Protein AF-B7PNJ1-F1 (afdb_monomer_lite)

pLDDT: mean 81.22, std 14.15, range [40.25, 98.12]

Sequence (73 aa):
MQAVFIFRVQRGPFEEEFYQCVTYGFYSAQWQEQLYTTVSLVLMFLLPLVTLITTYICTFYTISTYQRRPKGN

Secondary structure (DSSP, 8-state):
---S-S-EEEE-SSSS--EEEE-TTSSSSHHHHHHHHHHHHIIIIIHHHHHHHHHHHHHHHHHHHHHHS----

Structure (mmCIF, N/CA/C/O backbone):
data_AF-B7PNJ1-F1
#
_entry.id   AF-B7PNJ1-F1
#
loop_
_atom_site.group_PDB
_atom_site.id
_atom_site.type_symbol
_atom_site.label_atom_id
_atom_site.label_alt_id
_atom_site.label_comp_id
_atom_site.label_asym_id
_atom_site.label_entity_id
_atom_site.label_seq_id
_atom_site.pdbx_PDB_ins_code
_atom_site.Cartn_x
_atom_site.Cartn_y
_atom_site.Cartn_z
_atom_site.occupancy
_atom_site.B_iso_or_equiv
_atom_site.auth_seq_id
_atom_site.auth_comp_id
_atom_site.auth_asym_id
_atom_site.auth_atom_id
_atom_site.pdbx_PDB_model_num
ATOM 1 N N . MET A 1 1 ? 4.288 -19.734 -6.033 1.00 40.25 1 MET A N 1
ATOM 2 C CA . MET A 1 1 ? 5.244 -18.706 -5.565 1.00 40.25 1 MET A CA 1
ATOM 3 C C . MET A 1 1 ? 5.591 -17.808 -6.753 1.00 40.25 1 MET A C 1
ATOM 5 O O . MET A 1 1 ? 6.508 -18.127 -7.490 1.00 40.25 1 MET A O 1
ATOM 9 N N . GLN A 1 2 ? 4.812 -16.760 -7.035 1.00 41.12 2 GLN A N 1
ATOM 10 C CA . GLN A 1 2 ? 5.078 -15.837 -8.152 1.00 41.12 2 GLN A CA 1
ATOM 11 C C . GLN A 1 2 ? 4.823 -14.402 -7.680 1.00 41.12 2 GLN A C 1
ATOM 13 O O . GLN A 1 2 ? 3.698 -13.925 -7.730 1.00 41.12 2 GLN A O 1
ATOM 18 N N . ALA A 1 3 ? 5.867 -13.754 -7.163 1.00 49.34 3 ALA A N 1
ATOM 19 C CA . ALA A 1 3 ? 5.881 -12.317 -6.865 1.00 49.34 3 ALA A CA 1
ATOM 20 C C . ALA A 1 3 ? 7.319 -11.742 -6.826 1.00 49.34 3 ALA A C 1
ATOM 22 O O . ALA A 1 3 ? 7.582 -10.838 -6.045 1.00 49.34 3 ALA A O 1
ATOM 23 N N . VAL A 1 4 ? 8.283 -12.290 -7.592 1.00 52.03 4 VAL A N 1
ATOM 24 C CA . VAL A 1 4 ? 9.724 -12.025 -7.330 1.00 52.03 4 VAL A CA 1
ATOM 25 C C . VAL A 1 4 ? 10.509 -11.358 -8.480 1.00 52.03 4 VAL A C 1
ATOM 27 O O . VAL A 1 4 ? 11.605 -10.880 -8.230 1.00 52.03 4 VAL A O 1
ATOM 30 N N . PHE A 1 5 ? 9.990 -11.207 -9.710 1.00 59.19 5 PHE A N 1
ATOM 31 C CA . PHE A 1 5 ? 10.832 -10.745 -10.843 1.00 59.19 5 PHE A CA 1
ATOM 32 C C . PHE A 1 5 ? 10.208 -9.674 -11.761 1.00 59.19 5 PHE A C 1
ATOM 34 O O . PHE A 1 5 ? 10.289 -9.783 -12.979 1.00 59.19 5 PHE A O 1
ATOM 41 N N . ILE A 1 6 ? 9.583 -8.631 -11.200 1.00 65.88 6 ILE A N 1
ATOM 42 C CA . ILE A 1 6 ? 9.168 -7.437 -11.981 1.00 65.88 6 ILE A CA 1
ATOM 43 C C . ILE A 1 6 ? 10.307 -6.404 -12.038 1.00 65.88 6 ILE A C 1
ATOM 45 O O . ILE A 1 6 ? 10.455 -5.667 -13.009 1.00 65.88 6 ILE A O 1
ATOM 49 N N . PHE A 1 7 ? 11.132 -6.363 -10.992 1.00 70.25 7 PHE A N 1
ATOM 50 C CA . PHE A 1 7 ? 12.250 -5.440 -10.874 1.00 70.25 7 PHE A CA 1
ATOM 51 C C . PHE A 1 7 ? 13.431 -5.929 -11.711 1.00 70.25 7 PHE A C 1
ATOM 53 O O . PHE A 1 7 ? 13.931 -7.037 -11.508 1.00 70.25 7 PHE A O 1
ATOM 60 N N . ARG A 1 8 ? 13.881 -5.098 -12.650 1.00 70.75 8 ARG A N 1
ATOM 61 C CA . ARG A 1 8 ? 15.042 -5.383 -13.497 1.00 70.75 8 ARG A CA 1
ATOM 62 C C . ARG A 1 8 ? 15.946 -4.168 -13.589 1.00 70.75 8 ARG A C 1
ATOM 64 O O . ARG A 1 8 ? 15.484 -3.036 -13.493 1.00 70.75 8 ARG A O 1
ATOM 71 N N . VAL A 1 9 ? 17.230 -4.398 -13.825 1.00 80.31 9 VAL A N 1
ATOM 72 C CA . VAL A 1 9 ? 18.179 -3.309 -14.052 1.00 80.31 9 VAL A CA 1
ATOM 73 C C . VAL A 1 9 ? 17.964 -2.748 -15.456 1.00 80.31 9 VAL A C 1
ATOM 75 O O . VAL A 1 9 ? 18.078 -3.478 -16.439 1.00 80.31 9 VAL A O 1
ATOM 78 N N . GLN A 1 10 ? 17.648 -1.462 -15.554 1.00 76.25 10 GLN A N 1
ATOM 79 C CA . GLN A 1 10 ? 17.547 -0.741 -16.817 1.00 76.25 10 GLN A CA 1
ATOM 80 C C . GLN A 1 10 ? 18.413 0.522 -16.768 1.00 76.25 10 GLN A C 1
ATOM 82 O O . GLN A 1 10 ? 18.604 1.116 -15.704 1.00 76.25 10 GLN A O 1
ATOM 87 N N . ARG A 1 11 ? 18.947 0.927 -17.927 1.00 78.12 11 ARG A N 1
ATOM 88 C CA . ARG A 1 11 ? 19.626 2.216 -18.075 1.00 78.12 11 ARG A CA 1
ATOM 89 C C . ARG A 1 11 ? 18.594 3.341 -17.960 1.00 78.12 11 ARG A C 1
ATOM 91 O O . ARG A 1 11 ? 17.578 3.307 -18.654 1.00 78.12 11 ARG A O 1
ATOM 98 N N . GLY A 1 12 ? 18.854 4.310 -17.087 1.00 73.94 12 GLY A N 1
ATOM 99 C CA . GLY A 1 12 ? 18.018 5.500 -16.935 1.00 73.94 12 GLY A CA 1
ATOM 100 C C . GLY A 1 12 ? 18.055 6.394 -18.186 1.00 73.94 12 GLY A C 1
ATOM 101 O O . GLY A 1 12 ? 19.028 6.346 -18.940 1.00 73.94 12 GLY A O 1
ATOM 102 N N . PRO A 1 13 ? 17.025 7.225 -18.430 1.00 76.19 13 PRO A N 1
ATOM 103 C CA . PRO A 1 13 ? 16.916 8.094 -19.609 1.00 76.19 13 PRO A CA 1
ATOM 104 C C . PRO A 1 13 ? 17.807 9.354 -19.528 1.00 76.19 13 PRO A C 1
ATOM 106 O O . PRO A 1 13 ? 17.390 10.438 -19.928 1.00 76.19 13 PRO A O 1
ATOM 109 N N . PHE A 1 14 ? 19.017 9.229 -18.983 1.00 77.38 14 PHE A N 1
ATOM 110 C CA . PHE A 1 14 ? 19.959 10.330 -18.766 1.00 77.38 14 PHE A CA 1
ATOM 111 C C . PHE A 1 14 ? 21.171 10.212 -19.704 1.00 77.38 14 P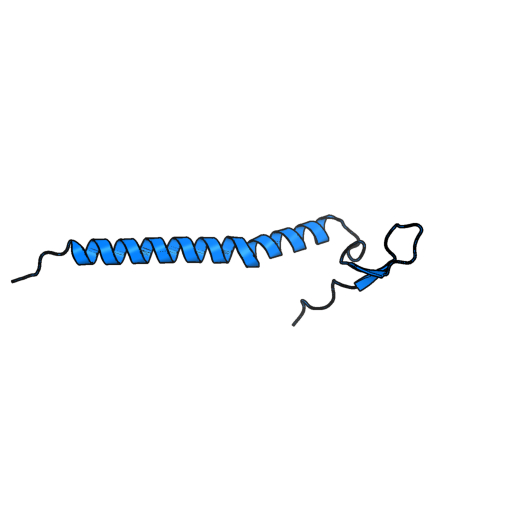HE A C 1
ATOM 113 O O . PHE A 1 14 ? 21.479 9.128 -20.207 1.00 77.38 14 PHE A O 1
ATOM 120 N N . GLU A 1 15 ? 21.854 11.336 -19.946 1.00 74.75 15 GLU A N 1
ATOM 121 C CA . GLU A 1 15 ? 23.077 11.390 -20.769 1.00 74.75 15 GLU A CA 1
ATOM 122 C C . GLU A 1 15 ? 24.210 10.548 -20.149 1.00 74.75 15 GLU A C 1
ATOM 124 O O . GLU A 1 15 ? 24.983 9.899 -20.854 1.00 74.75 15 GLU A O 1
ATOM 129 N N . GLU A 1 16 ? 24.234 10.477 -18.819 1.00 78.00 16 GLU A N 1
ATOM 130 C CA . GLU A 1 16 ? 25.171 9.700 -18.008 1.00 78.00 16 GLU A CA 1
ATOM 131 C C . GLU A 1 16 ? 24.734 8.223 -17.881 1.00 78.00 16 GLU A C 1
ATOM 133 O O . GLU A 1 16 ? 23.543 7.892 -17.856 1.00 78.00 16 GLU A O 1
ATOM 138 N N . GLU A 1 17 ? 25.697 7.297 -17.798 1.00 75.56 17 GLU A N 1
ATOM 139 C CA . GLU A 1 17 ? 25.407 5.866 -17.639 1.00 75.56 17 GLU A CA 1
ATOM 140 C C . GLU A 1 17 ? 24.986 5.524 -16.202 1.00 75.56 17 GLU A C 1
ATOM 142 O O . GLU A 1 17 ? 25.796 5.116 -15.371 1.00 75.56 17 GLU A O 1
ATOM 147 N N . PHE A 1 18 ? 23.685 5.635 -15.922 1.00 80.81 18 PHE A N 1
ATOM 148 C CA . PHE A 1 18 ? 23.089 5.140 -14.680 1.00 80.81 18 PHE A CA 1
ATOM 149 C C . PHE A 1 18 ? 22.245 3.895 -14.906 1.00 80.81 18 PHE A C 1
ATOM 151 O O . PHE A 1 18 ? 21.335 3.877 -15.736 1.00 80.81 18 PHE A O 1
ATOM 158 N N . TYR A 1 19 ? 22.509 2.872 -14.101 1.00 78.12 19 TYR A N 1
ATOM 159 C CA . TYR A 1 19 ? 21.755 1.627 -14.080 1.00 78.12 19 TYR A CA 1
ATOM 160 C C . TYR A 1 19 ? 20.909 1.575 -12.811 1.00 78.12 19 TYR A C 1
ATOM 162 O O . TYR A 1 19 ? 21.432 1.670 -11.702 1.00 78.12 19 TYR A O 1
ATOM 170 N N . GLN A 1 20 ? 19.594 1.433 -12.966 1.00 79.06 20 GLN A N 1
ATOM 171 C CA . GLN A 1 20 ? 18.651 1.414 -11.849 1.00 79.06 20 GLN A CA 1
ATOM 172 C C . GLN A 1 20 ? 17.752 0.186 -11.931 1.00 79.06 20 GLN A C 1
ATOM 174 O O . GLN A 1 20 ? 17.361 -0.241 -13.015 1.00 79.06 20 GLN A O 1
ATOM 179 N N . CYS A 1 21 ? 17.416 -0.384 -10.774 1.00 80.06 21 CYS A N 1
ATOM 180 C CA . CYS A 1 21 ? 16.443 -1.464 -10.690 1.00 80.06 21 CYS A CA 1
ATOM 181 C C . CYS A 1 21 ? 15.033 -0.867 -10.753 1.00 80.06 21 CYS A C 1
ATOM 183 O O . CYS A 1 21 ? 14.599 -0.194 -9.820 1.00 80.06 21 CYS A O 1
ATOM 185 N N . VAL A 1 22 ? 14.346 -1.067 -11.871 1.00 75.06 22 VAL A N 1
ATOM 186 C CA . VAL A 1 22 ? 13.075 -0.415 -12.191 1.00 75.06 22 VAL A CA 1
ATOM 187 C C . VAL A 1 22 ? 12.045 -1.426 -12.687 1.00 75.06 22 VAL A C 1
ATOM 189 O O . VAL A 1 22 ? 12.383 -2.511 -13.162 1.00 75.06 22 VAL A O 1
ATOM 192 N N . THR A 1 23 ? 10.771 -1.057 -12.567 1.00 74.06 23 THR A N 1
ATOM 193 C CA . THR A 1 23 ? 9.620 -1.798 -13.112 1.00 74.06 23 THR A CA 1
ATOM 194 C C . THR A 1 23 ? 9.188 -1.285 -14.489 1.00 74.06 23 THR A C 1
ATOM 196 O O . THR A 1 23 ? 8.468 -1.979 -15.209 1.00 74.06 23 THR A O 1
ATOM 199 N N . TYR A 1 24 ? 9.654 -0.092 -14.880 1.00 65.75 24 TYR A N 1
ATOM 200 C CA . TYR A 1 24 ? 9.233 0.582 -16.104 1.00 65.75 24 TYR A CA 1
ATOM 201 C C . TYR A 1 24 ? 9.589 -0.217 -17.371 1.00 65.75 24 TYR A C 1
ATOM 203 O O . TYR A 1 24 ? 10.677 -0.786 -17.527 1.00 65.75 24 TYR A O 1
ATOM 211 N N . GLY A 1 25 ? 8.625 -0.288 -18.293 1.00 66.12 25 GLY A N 1
ATOM 212 C CA . GLY A 1 25 ? 8.749 -0.998 -19.570 1.00 66.12 25 GLY A CA 1
ATOM 213 C C . GLY A 1 25 ? 8.794 -2.529 -19.463 1.00 66.12 25 GLY A C 1
ATOM 214 O O . GLY A 1 25 ? 9.119 -3.188 -20.453 1.00 66.12 25 GLY A O 1
ATOM 215 N N . PHE A 1 26 ? 8.563 -3.115 -18.280 1.00 66.44 26 PHE A N 1
ATOM 216 C CA . PHE A 1 26 ? 8.406 -4.569 -18.125 1.00 66.44 26 PHE A CA 1
ATOM 217 C C . PHE A 1 26 ? 7.060 -5.040 -18.678 1.00 66.44 26 PHE A C 1
ATOM 219 O O . PHE A 1 26 ? 6.980 -6.058 -19.364 1.00 66.44 26 PHE A O 1
ATOM 226 N N . TYR A 1 27 ? 6.013 -4.265 -18.416 1.00 67.06 27 TYR A N 1
ATOM 227 C CA . TYR A 1 27 ? 4.673 -4.530 -18.905 1.00 67.06 27 TYR A CA 1
ATOM 228 C C . TYR A 1 27 ? 4.447 -3.872 -20.268 1.00 67.06 27 TYR A C 1
ATOM 230 O O . TYR A 1 27 ? 4.780 -2.706 -20.468 1.00 67.06 27 TYR A O 1
ATOM 238 N N . SER A 1 28 ? 3.862 -4.622 -21.206 1.00 66.75 28 SER A N 1
ATOM 239 C CA . SER A 1 28 ? 3.531 -4.116 -22.550 1.00 66.75 28 SER A CA 1
ATOM 240 C C . SER A 1 28 ? 2.408 -3.076 -22.527 1.00 66.75 28 SER A C 1
ATOM 242 O O . SER A 1 28 ? 2.313 -2.248 -23.430 1.00 66.75 28 SER A O 1
ATOM 244 N N . ALA A 1 29 ? 1.571 -3.102 -21.487 1.00 77.19 29 ALA A N 1
ATOM 245 C CA . ALA A 1 29 ? 0.424 -2.224 -21.343 1.00 77.19 29 ALA A CA 1
ATOM 246 C C . ALA A 1 29 ? 0.436 -1.506 -19.985 1.00 77.19 29 ALA A C 1
ATOM 248 O O . ALA A 1 29 ? 0.592 -2.133 -18.937 1.00 77.19 29 ALA A O 1
ATOM 249 N N . GLN A 1 30 ? 0.205 -0.189 -20.003 1.00 75.81 30 GLN A N 1
ATOM 250 C CA . GLN A 1 30 ? 0.267 0.685 -18.819 1.00 75.81 30 GLN A CA 1
ATOM 251 C C . GLN A 1 30 ? -0.687 0.266 -17.689 1.00 75.81 30 GLN A C 1
ATOM 253 O O . GLN A 1 30 ? -0.380 0.443 -16.511 1.00 75.81 30 GLN A O 1
ATOM 258 N N . TRP A 1 31 ? -1.825 -0.344 -18.030 1.00 75.94 31 TRP A N 1
ATOM 259 C CA . TRP A 1 31 ? -2.804 -0.788 -17.038 1.00 75.94 31 TRP A CA 1
ATOM 260 C C . TRP A 1 31 ? -2.247 -1.860 -16.089 1.00 75.94 31 TRP A C 1
ATOM 262 O O . TRP A 1 31 ? -2.706 -1.948 -14.953 1.00 75.94 31 TRP A O 1
ATOM 272 N N . GLN A 1 32 ? -1.254 -2.653 -16.512 1.00 79.56 32 GLN A N 1
ATOM 273 C CA . GLN A 1 32 ? -0.660 -3.699 -15.672 1.00 79.56 32 GLN A CA 1
ATOM 274 C C . GLN A 1 32 ? 0.184 -3.099 -14.542 1.00 79.56 32 GLN A C 1
ATOM 276 O O . GLN A 1 32 ? 0.095 -3.544 -13.398 1.00 79.56 32 GLN A O 1
ATOM 281 N N . GLU A 1 33 ? 0.954 -2.053 -14.843 1.00 79.75 33 GLU A N 1
ATOM 282 C CA . GLU A 1 33 ? 1.765 -1.341 -13.851 1.00 79.75 33 GLU A CA 1
ATOM 283 C C . GLU A 1 33 ? 0.884 -0.553 -12.868 1.00 79.75 33 GLU A C 1
ATOM 285 O O . GLU A 1 33 ? 1.121 -0.568 -11.654 1.00 79.75 33 GLU A O 1
ATOM 290 N N . GLN A 1 34 ? -0.200 0.047 -13.372 1.00 82.94 34 GLN A N 1
ATOM 291 C CA . GLN A 1 34 ? -1.195 0.716 -12.537 1.00 82.94 34 GLN A CA 1
ATOM 292 C C . GLN A 1 34 ? -1.904 -0.274 -11.604 1.00 82.94 34 GLN A C 1
ATOM 294 O O . GLN A 1 34 ? -1.995 -0.028 -10.402 1.00 82.94 34 GLN A O 1
ATOM 299 N N . LEU A 1 35 ? -2.347 -1.423 -12.124 1.00 87.31 35 LEU A N 1
ATOM 300 C CA . LEU A 1 35 ? -3.012 -2.449 -11.324 1.00 87.31 35 LEU A CA 1
ATOM 301 C C . LEU A 1 35 ? -2.078 -3.022 -10.253 1.00 87.31 35 LEU A C 1
ATOM 303 O O . LEU A 1 35 ? -2.494 -3.137 -9.103 1.00 87.31 35 LEU A O 1
ATOM 307 N N . TYR A 1 36 ? -0.816 -3.317 -10.585 1.00 84.44 36 TYR A N 1
ATOM 308 C CA . TYR A 1 36 ? 0.175 -3.793 -9.612 1.00 84.44 36 TYR A CA 1
ATOM 309 C C . TYR A 1 36 ? 0.364 -2.800 -8.459 1.00 84.44 36 TYR A C 1
ATOM 311 O O . TYR A 1 36 ? 0.304 -3.184 -7.289 1.00 84.44 36 TYR A O 1
ATOM 319 N N . THR A 1 37 ? 0.529 -1.516 -8.779 1.00 85.69 37 THR A N 1
ATOM 320 C CA . THR A 1 37 ? 0.698 -0.455 -7.777 1.00 85.69 37 THR A CA 1
ATOM 321 C C . THR A 1 37 ? -0.546 -0.305 -6.901 1.00 85.69 37 THR A C 1
ATOM 323 O O . THR A 1 37 ? -0.439 -0.284 -5.675 1.00 85.69 37 THR A O 1
ATOM 326 N N . THR A 1 38 ? -1.739 -0.252 -7.502 1.00 89.81 38 THR A N 1
ATOM 327 C CA . THR A 1 38 ? -2.997 -0.096 -6.758 1.00 89.81 38 THR A CA 1
ATOM 328 C C . THR A 1 38 ? -3.283 -1.300 -5.869 1.00 89.81 38 THR A C 1
ATOM 330 O O . THR A 1 38 ? -3.605 -1.127 -4.696 1.00 89.81 38 THR A O 1
ATOM 333 N N . VAL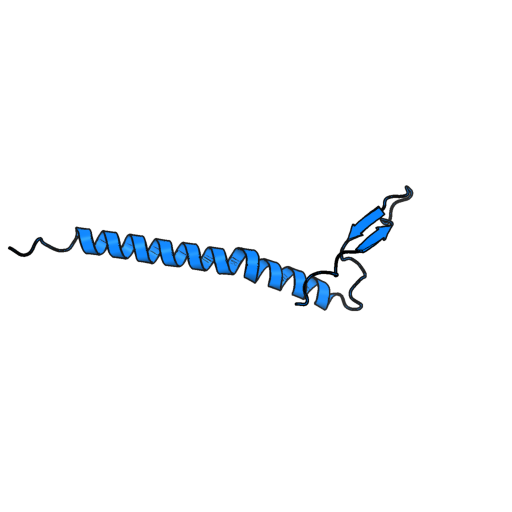 A 1 39 ? -3.126 -2.521 -6.385 1.00 90.81 39 VAL A N 1
ATOM 334 C CA . VAL A 1 39 ? -3.313 -3.744 -5.594 1.00 90.81 39 VAL A CA 1
ATOM 335 C C . VAL A 1 39 ? -2.312 -3.791 -4.442 1.00 90.81 39 VAL A C 1
ATOM 337 O O . VAL A 1 39 ? -2.698 -4.099 -3.316 1.00 90.81 39 VAL A O 1
ATOM 340 N N . SER A 1 40 ? -1.053 -3.420 -4.686 1.00 90.62 40 SER A N 1
ATOM 341 C CA . SER A 1 40 ? -0.030 -3.368 -3.637 1.00 90.62 40 SER A CA 1
ATOM 342 C C . SER A 1 40 ? -0.398 -2.368 -2.541 1.00 90.62 40 SER A C 1
ATOM 344 O O . SER A 1 40 ? -0.363 -2.720 -1.367 1.00 90.62 40 SER A O 1
ATOM 346 N N . LEU A 1 41 ? -0.836 -1.156 -2.901 1.00 93.44 41 LEU A N 1
ATOM 347 C CA . LEU A 1 41 ? -1.309 -0.151 -1.942 1.00 93.44 41 LEU A CA 1
ATOM 348 C C . LEU A 1 41 ? -2.492 -0.671 -1.111 1.00 93.44 41 LEU A C 1
ATOM 350 O O . LEU A 1 41 ? -2.519 -0.526 0.112 1.00 93.44 41 LEU A O 1
ATOM 354 N N . VAL A 1 42 ? -3.471 -1.297 -1.766 1.00 96.38 42 VAL A N 1
ATOM 355 C CA . VAL A 1 42 ? -4.655 -1.831 -1.085 1.00 96.38 42 VAL A CA 1
ATOM 356 C C . VAL A 1 42 ? -4.260 -2.915 -0.085 1.00 96.38 42 VAL A C 1
ATOM 358 O O . VAL A 1 42 ? -4.67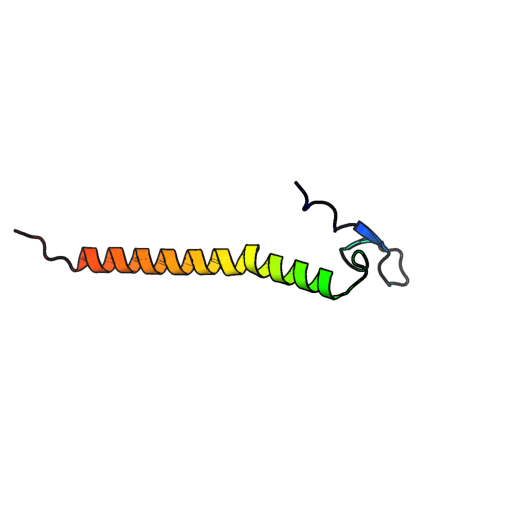4 -2.852 1.070 1.00 96.38 42 VAL A O 1
ATOM 361 N N . LEU A 1 43 ? -3.448 -3.886 -0.501 1.00 94.25 43 LEU A N 1
ATOM 362 C CA . LEU A 1 43 ? -3.116 -5.048 0.323 1.00 94.25 43 LEU A CA 1
ATOM 363 C C . LEU A 1 43 ? -2.064 -4.755 1.395 1.00 94.25 43 LEU A C 1
ATOM 365 O O . LEU A 1 43 ? -2.157 -5.304 2.489 1.00 94.25 43 LE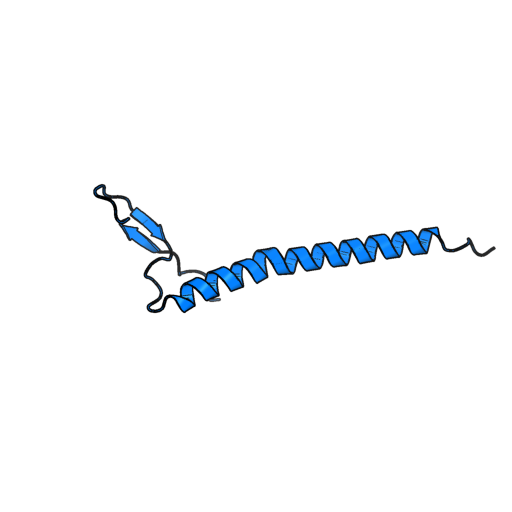U A O 1
ATOM 369 N N . MET A 1 44 ? -1.068 -3.915 1.105 1.00 92.69 44 MET A N 1
ATOM 370 C CA . MET A 1 44 ? 0.018 -3.620 2.046 1.00 92.69 44 MET A CA 1
ATOM 371 C C . MET A 1 44 ? -0.320 -2.487 3.014 1.00 92.69 44 MET A C 1
ATOM 373 O O . MET A 1 44 ? 0.241 -2.452 4.106 1.00 92.69 44 MET A O 1
ATOM 377 N N . PHE A 1 45 ? -1.215 -1.568 2.641 1.00 93.50 45 PHE A N 1
ATOM 378 C CA . PHE A 1 45 ? -1.513 -0.393 3.459 1.00 93.50 45 PHE A CA 1
ATOM 379 C C . PHE A 1 45 ? -2.983 -0.303 3.866 1.00 93.50 45 PHE A C 1
ATOM 381 O O . PHE A 1 45 ? -3.284 -0.354 5.057 1.00 93.50 45 PHE A O 1
ATOM 388 N N . LEU A 1 46 ? -3.911 -0.200 2.910 1.00 97.12 46 LEU A N 1
ATOM 389 C CA . LEU A 1 46 ? -5.309 0.115 3.235 1.00 97.12 46 LEU A CA 1
ATOM 390 C C . LEU A 1 46 ? -6.006 -1.004 4.016 1.00 97.12 46 LEU A C 1
ATOM 392 O O . LEU A 1 46 ? -6.654 -0.735 5.024 1.00 97.12 46 LEU A O 1
ATOM 396 N N . LEU A 1 47 ? -5.862 -2.255 3.583 1.00 95.56 47 LEU A N 1
ATOM 397 C CA . LEU A 1 47 ? -6.483 -3.404 4.240 1.00 95.56 47 LEU A CA 1
ATOM 398 C C . LEU A 1 47 ? -5.930 -3.612 5.665 1.00 95.56 47 LEU A C 1
ATOM 400 O O . LEU A 1 47 ? -6.742 -3.716 6.595 1.00 95.56 47 LEU A O 1
ATOM 404 N N . PRO A 1 48 ? -4.599 -3.598 5.898 1.00 97.25 48 PRO A N 1
ATOM 405 C CA . PRO A 1 48 ? -4.046 -3.616 7.251 1.00 97.25 48 PRO A CA 1
ATOM 406 C C . PRO A 1 48 ? -4.518 -2.440 8.113 1.00 97.25 48 PRO A C 1
ATOM 408 O O . PRO A 1 48 ? -4.888 -2.644 9.269 1.00 97.25 48 PRO A O 1
ATOM 411 N N . LEU A 1 49 ? -4.571 -1.225 7.557 1.00 97.50 49 LEU A N 1
ATOM 412 C CA . LEU A 1 49 ? -4.995 -0.029 8.287 1.00 97.50 49 LEU A CA 1
ATOM 413 C C . LEU A 1 49 ? -6.458 -0.118 8.735 1.00 97.50 49 LEU A C 1
ATOM 415 O O . LEU A 1 49 ? -6.760 0.138 9.899 1.00 97.50 49 LEU A O 1
ATOM 419 N N . VAL A 1 50 ? -7.364 -0.520 7.840 1.00 98.06 50 VAL A N 1
ATOM 420 C CA . VAL A 1 50 ? -8.784 -0.717 8.173 1.00 98.06 50 VAL A CA 1
ATOM 421 C C . VAL A 1 50 ? -8.933 -1.773 9.264 1.00 98.06 50 VAL A C 1
ATOM 423 O O . VAL A 1 50 ? -9.634 -1.542 10.246 1.00 98.06 50 VAL A O 1
ATOM 426 N N . THR A 1 51 ? -8.212 -2.890 9.149 1.00 97.81 51 THR A N 1
ATOM 427 C CA . THR A 1 51 ? -8.224 -3.957 10.162 1.00 97.81 51 THR A CA 1
ATOM 428 C C . THR A 1 51 ? -7.778 -3.436 11.532 1.00 97.81 51 THR A C 1
ATOM 430 O O . THR A 1 51 ? -8.410 -3.726 12.552 1.00 97.81 51 THR A O 1
ATOM 433 N N . LEU A 1 52 ? -6.724 -2.619 11.572 1.00 97.81 52 LEU A N 1
ATOM 434 C CA . LEU A 1 52 ? -6.225 -2.016 12.806 1.00 97.81 52 LEU A CA 1
ATOM 435 C C . LEU A 1 52 ? -7.252 -1.056 13.414 1.00 97.81 52 LEU A C 1
ATOM 437 O O . LEU A 1 52 ? -7.553 -1.151 14.600 1.00 97.81 52 LEU A O 1
ATOM 441 N N . ILE A 1 53 ? -7.846 -0.178 12.606 1.00 98.12 53 ILE A N 1
ATOM 442 C CA . ILE A 1 53 ? -8.878 0.760 13.066 1.00 98.12 53 ILE A CA 1
ATOM 443 C C . ILE A 1 53 ? -10.074 -0.003 13.647 1.00 98.12 53 ILE A C 1
ATOM 445 O O . ILE A 1 53 ? -10.513 0.292 14.759 1.00 98.12 53 ILE A O 1
ATOM 449 N N . THR A 1 54 ? -10.582 -1.014 12.937 1.00 98.06 54 THR A N 1
ATOM 450 C CA . THR A 1 54 ? -11.728 -1.810 13.393 1.00 98.06 54 THR A CA 1
ATOM 451 C C . THR A 1 54 ? -11.428 -2.524 14.706 1.00 98.06 54 THR A C 1
ATOM 453 O O . THR A 1 54 ? -12.222 -2.441 15.642 1.00 98.06 54 THR A O 1
ATOM 456 N N . THR A 1 55 ? -10.272 -3.182 14.817 1.00 97.50 55 THR A N 1
ATOM 457 C CA . THR A 1 55 ? -9.888 -3.885 16.051 1.00 97.50 55 THR A CA 1
ATOM 458 C C . THR A 1 55 ? -9.730 -2.926 17.231 1.00 97.50 55 THR A C 1
ATOM 460 O O . THR A 1 55 ? -10.184 -3.241 18.334 1.00 97.50 55 THR A O 1
ATOM 463 N N . TYR A 1 56 ? -9.187 -1.726 17.010 1.00 97.38 56 TYR A N 1
ATOM 464 C CA . TYR A 1 56 ? -9.099 -0.693 18.043 1.00 97.38 56 TYR A CA 1
ATOM 465 C C . TYR A 1 56 ? -10.475 -0.209 18.505 1.00 97.38 56 TYR A C 1
ATOM 467 O O . TYR A 1 56 ? -10.722 -0.129 19.710 1.00 97.38 56 TYR A O 1
ATOM 475 N N . ILE A 1 57 ? -11.390 0.061 17.570 1.00 97.69 57 ILE A N 1
ATOM 476 C CA . ILE A 1 57 ? -12.765 0.470 17.886 1.00 97.69 57 ILE A CA 1
ATOM 477 C C . ILE A 1 57 ? -13.472 -0.625 18.691 1.00 97.69 57 ILE A C 1
ATOM 479 O O . ILE A 1 57 ? -14.053 -0.336 19.738 1.00 97.69 57 ILE A O 1
ATOM 483 N N . CYS A 1 58 ? -13.391 -1.885 18.254 1.00 96.19 58 CYS A N 1
ATOM 484 C CA . CYS A 1 58 ? -13.993 -3.018 18.959 1.00 96.19 58 CYS A CA 1
ATOM 485 C C . CYS A 1 58 ? -13.418 -3.189 20.370 1.00 96.19 58 CYS A C 1
ATOM 487 O O . CYS A 1 58 ? -14.165 -3.427 21.322 1.00 96.19 58 CYS A O 1
ATOM 489 N N . THR A 1 59 ? -12.103 -3.033 20.523 1.00 96.44 59 THR A N 1
ATOM 490 C CA . THR A 1 59 ? -11.424 -3.120 21.822 1.00 96.44 59 THR A CA 1
ATOM 491 C C . THR A 1 59 ? -11.890 -2.004 22.749 1.00 96.44 59 THR A C 1
ATOM 493 O O . THR A 1 59 ? -12.315 -2.266 23.875 1.00 96.44 59 THR A O 1
ATOM 496 N N . PHE A 1 60 ? -11.889 -0.762 22.266 1.00 96.12 60 PHE A N 1
ATOM 497 C CA . P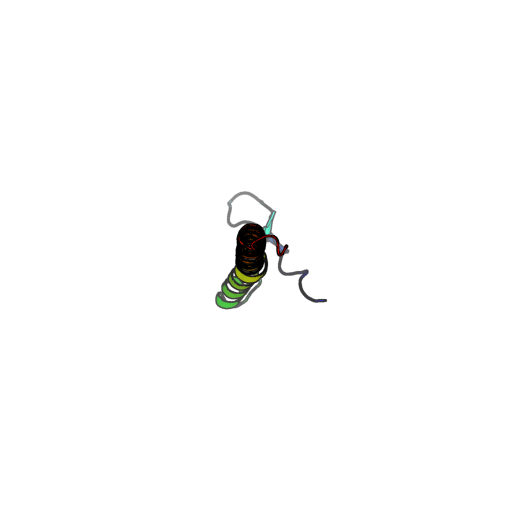HE A 1 60 ? -12.337 0.389 23.041 1.00 96.12 60 PHE A CA 1
ATOM 498 C C . PHE A 1 60 ? -13.808 0.262 23.448 1.00 96.12 60 PHE A C 1
ATOM 500 O O . PHE A 1 60 ? -14.161 0.485 24.608 1.00 96.12 60 PHE A O 1
ATOM 507 N N . TYR A 1 61 ? -14.663 -0.173 22.520 1.00 95.44 61 TYR A N 1
ATOM 508 C CA . TYR A 1 61 ? -16.066 -0.449 22.800 1.00 95.44 61 TYR A CA 1
ATOM 509 C C . TYR A 1 61 ?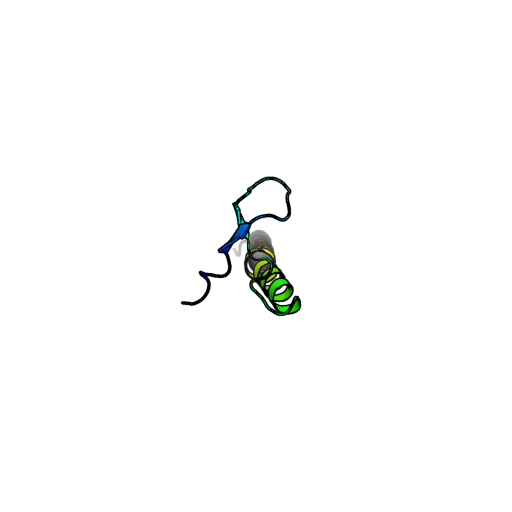 -16.210 -1.507 23.898 1.00 95.44 61 TYR A C 1
ATOM 511 O O . TYR A 1 61 ? -16.887 -1.265 24.899 1.00 95.44 61 TYR A O 1
ATOM 519 N N . THR A 1 62 ? -15.504 -2.633 23.777 1.00 94.56 62 THR A N 1
ATOM 520 C CA . THR A 1 62 ? -15.520 -3.719 24.767 1.00 94.56 62 THR A CA 1
ATOM 521 C C . THR A 1 62 ? -15.109 -3.220 26.150 1.00 94.56 62 THR A C 1
ATOM 523 O O . THR A 1 62 ? -15.839 -3.429 27.118 1.00 94.56 62 THR A O 1
ATOM 526 N N . ILE A 1 63 ? -14.008 -2.474 26.250 1.00 93.62 63 ILE A N 1
ATOM 527 C CA . ILE A 1 63 ? -13.550 -1.894 27.519 1.00 93.62 63 ILE A CA 1
ATOM 528 C C . ILE A 1 63 ? -14.608 -0.942 28.088 1.00 93.62 63 ILE A C 1
ATOM 530 O O . ILE A 1 63 ? -14.962 -1.048 29.262 1.00 93.62 63 ILE A O 1
ATOM 534 N N . SER A 1 64 ? -15.171 -0.052 27.265 1.00 91.50 64 SER A N 1
ATOM 535 C CA . SER A 1 64 ? -16.188 0.906 27.713 1.00 91.50 64 SER A CA 1
ATOM 536 C C . SER A 1 64 ? -17.453 0.218 28.239 1.00 91.50 64 SER A C 1
ATOM 538 O O . SER A 1 64 ? -18.018 0.639 29.247 1.00 91.50 64 SER A O 1
ATOM 540 N N . THR A 1 65 ? -17.881 -0.873 27.597 1.00 89.75 65 THR A N 1
ATOM 541 C CA . THR A 1 65 ? -19.040 -1.652 28.048 1.00 89.75 65 THR A CA 1
ATOM 542 C C . THR A 1 65 ? -18.744 -2.404 29.336 1.00 89.75 65 THR A C 1
ATOM 544 O O . THR A 1 65 ? -19.601 -2.434 30.212 1.00 89.75 65 THR A O 1
ATOM 547 N N . TYR A 1 66 ? -17.533 -2.948 29.491 1.00 88.56 66 TYR A N 1
ATOM 548 C CA . TYR A 1 66 ? -17.109 -3.613 30.719 1.00 88.56 66 TYR A CA 1
ATOM 549 C C . TYR A 1 66 ? -17.108 -2.650 31.911 1.00 88.56 66 TYR A C 1
ATOM 551 O O . TYR A 1 66 ? -17.667 -2.975 32.953 1.00 88.56 66 TYR A O 1
ATOM 559 N N . GLN A 1 67 ? -16.570 -1.437 31.739 1.00 84.94 67 GLN A N 1
ATOM 560 C CA . GLN A 1 67 ? -16.575 -0.404 32.784 1.00 84.94 67 GLN A CA 1
ATOM 561 C C . GLN A 1 67 ? -17.992 0.045 33.176 1.00 84.94 67 GLN A C 1
ATOM 563 O O . GLN A 1 67 ? -18.227 0.403 34.326 1.00 84.94 67 GLN A O 1
ATOM 568 N N . ARG A 1 68 ? -18.950 0.029 32.238 1.00 81.44 68 ARG A N 1
ATOM 569 C CA . ARG A 1 68 ? -20.344 0.421 32.506 1.00 81.44 68 ARG A CA 1
ATOM 570 C C . ARG A 1 68 ? -21.211 -0.689 33.101 1.00 81.44 68 ARG A C 1
ATOM 572 O O . ARG A 1 68 ? -22.339 -0.392 33.490 1.00 81.44 68 ARG A O 1
ATOM 579 N N . ARG A 1 69 ? -20.754 -1.947 33.163 1.00 76.19 69 ARG A N 1
ATOM 580 C CA . ARG A 1 69 ? -21.548 -3.004 33.806 1.00 76.19 69 ARG A CA 1
ATOM 581 C C . ARG A 1 69 ? -21.590 -2.743 35.317 1.00 76.19 69 ARG A C 1
ATOM 583 O O . ARG A 1 69 ? -20.526 -2.701 35.935 1.00 76.19 69 ARG A O 1
ATOM 590 N N . PRO A 1 70 ? -22.777 -2.577 35.930 1.00 72.31 70 PRO A N 1
ATOM 591 C CA . PRO A 1 70 ? -22.867 -2.505 37.381 1.00 72.31 70 PRO A CA 1
ATOM 592 C C . PRO A 1 70 ? -22.303 -3.806 37.961 1.00 72.31 70 PRO A C 1
ATOM 594 O O . PRO A 1 70 ? -22.615 -4.888 37.458 1.00 72.31 70 PRO A O 1
ATOM 597 N N . LYS A 1 71 ? -21.447 -3.707 38.988 1.00 68.62 71 LYS A N 1
ATOM 598 C CA . LYS A 1 71 ? -21.031 -4.876 39.771 1.00 68.62 71 LYS A CA 1
ATOM 599 C C . LYS A 1 71 ? -22.307 -5.515 40.316 1.00 68.62 71 LYS A C 1
ATOM 601 O O . LYS A 1 71 ? -22.949 -4.934 41.186 1.00 68.62 71 LYS A O 1
ATOM 606 N N . GLY A 1 72 ? -22.705 -6.648 39.738 1.00 73.75 72 GLY A N 1
ATOM 607 C CA . GLY A 1 72 ? -23.764 -7.477 40.297 1.00 73.75 72 GLY A CA 1
ATOM 608 C C . GLY A 1 72 ? -23.364 -7.844 41.720 1.00 73.75 72 GLY A C 1
ATOM 609 O O . GLY A 1 72 ? -22.248 -8.326 41.918 1.00 73.75 72 GLY A O 1
ATOM 610 N N . ASN A 1 73 ? -24.232 -7.495 42.669 1.00 51.25 73 ASN A N 1
ATOM 611 C CA . ASN A 1 73 ? -24.128 -7.840 44.084 1.00 51.25 73 ASN A CA 1
ATOM 612 C C . ASN A 1 73 ? -24.231 -9.353 44.276 1.00 51.25 73 ASN A C 1
ATOM 614 O O . ASN A 1 73 ? -25.180 -9.927 43.694 1.00 51.25 73 ASN A O 1
#

Organism: Ixodes scapularis (NCBI:txid6945)

Foldseek 3Di:
DPDPPLWDWDADPDPDGDTDGDNPPSDPDPVVVVCVVVVCCCVVPVVVVVVVVVVVVVVVVVVVVVVPDPPDD

Radius of gyration: 23.6 Å; chains: 1; bounding box: 50×30×67 Å